Protein AF-A0A927VIY4-F1 (afdb_monomer)

pLDDT: mean 92.35, std 7.26, range [44.38, 97.56]

Structure (mmCIF, N/CA/C/O backbone):
data_AF-A0A927VIY4-F1
#
_entry.id   AF-A0A927VIY4-F1
#
loop_
_atom_site.group_PDB
_atom_site.id
_atom_site.type_symbol
_atom_site.label_atom_id
_atom_site.label_alt_id
_atom_site.label_comp_id
_atom_site.label_asym_id
_atom_site.label_entity_id
_atom_site.label_seq_id
_atom_site.pdbx_PDB_ins_code
_atom_site.Cartn_x
_atom_site.Cartn_y
_atom_site.Cartn_z
_atom_site.occupancy
_atom_site.B_iso_or_equiv
_atom_site.auth_seq_id
_atom_site.auth_comp_id
_atom_site.auth_asym_id
_atom_site.auth_atom_id
_atom_site.pdbx_PDB_model_num
ATOM 1 N N . MET A 1 1 ? 6.946 3.776 -4.732 1.00 94.00 1 MET A N 1
ATOM 2 C CA . MET A 1 1 ? 7.093 2.849 -3.588 1.00 94.00 1 MET A CA 1
ATOM 3 C C . MET A 1 1 ? 8.504 2.282 -3.590 1.00 94.00 1 MET A C 1
ATOM 5 O O . MET A 1 1 ? 8.947 1.842 -4.639 1.00 94.00 1 MET A O 1
ATOM 9 N N . LYS A 1 2 ? 9.205 2.299 -2.451 1.00 95.69 2 LYS A N 1
ATOM 10 C CA . LYS A 1 2 ? 10.611 1.874 -2.314 1.00 95.69 2 LYS A CA 1
ATOM 11 C C . LYS A 1 2 ? 10.786 0.460 -1.756 1.00 95.69 2 LYS A C 1
ATOM 13 O O . LYS A 1 2 ? 11.788 -0.180 -2.039 1.00 95.69 2 LYS A O 1
ATOM 18 N N . THR A 1 3 ? 9.837 -0.034 -0.960 1.00 95.94 3 THR A N 1
ATOM 19 C CA . THR A 1 3 ? 9.928 -1.347 -0.295 1.00 95.94 3 THR A CA 1
ATOM 20 C C . THR A 1 3 ? 8.604 -2.101 -0.367 1.00 95.94 3 THR A C 1
ATOM 22 O O . THR A 1 3 ? 7.550 -1.488 -0.513 1.00 95.94 3 THR A O 1
ATOM 25 N N . MET A 1 4 ? 8.648 -3.437 -0.266 1.00 95.06 4 MET A N 1
ATOM 26 C CA . MET A 1 4 ? 7.453 -4.293 -0.276 1.00 95.06 4 MET A CA 1
ATOM 27 C C . MET A 1 4 ? 7.564 -5.480 0.685 1.00 95.06 4 MET A C 1
ATOM 29 O O . MET A 1 4 ? 8.381 -6.395 0.510 1.00 95.06 4 MET A O 1
ATOM 33 N N . ILE A 1 5 ? 6.645 -5.557 1.641 1.00 95.44 5 ILE A N 1
ATOM 34 C CA . ILE A 1 5 ? 6.530 -6.643 2.616 1.00 95.44 5 ILE A CA 1
ATOM 35 C C . ILE A 1 5 ? 5.108 -7.202 2.549 1.00 95.44 5 ILE A C 1
ATOM 37 O O . ILE A 1 5 ? 4.133 -6.487 2.762 1.00 95.44 5 ILE A O 1
ATOM 41 N N . LEU A 1 6 ? 4.976 -8.493 2.229 1.00 94.88 6 LEU A N 1
ATOM 42 C CA . LEU A 1 6 ? 3.667 -9.149 2.249 1.00 94.88 6 LEU A CA 1
ATOM 43 C C . LEU A 1 6 ? 3.229 -9.368 3.703 1.00 94.88 6 LEU A C 1
ATOM 45 O O . LEU A 1 6 ? 4.084 -9.677 4.537 1.00 94.88 6 LEU A O 1
ATOM 49 N N . PRO A 1 7 ? 1.927 -9.263 4.010 1.00 93.50 7 PRO A N 1
ATOM 50 C CA . PRO A 1 7 ? 1.420 -9.554 5.343 1.00 93.50 7 PRO A CA 1
ATOM 51 C C . PRO A 1 7 ? 1.727 -11.004 5.736 1.00 93.50 7 PRO A C 1
ATOM 53 O O . PRO A 1 7 ? 1.423 -11.937 4.990 1.00 93.50 7 PRO A O 1
ATOM 56 N N . GLY A 1 8 ? 2.334 -11.183 6.905 1.00 91.19 8 GLY A N 1
ATOM 57 C CA . GLY A 1 8 ? 2.529 -12.483 7.544 1.00 91.19 8 GLY A CA 1
ATOM 58 C C . GLY A 1 8 ? 1.448 -12.747 8.589 1.00 91.19 8 GLY A C 1
ATOM 59 O O . GLY A 1 8 ? 0.572 -11.914 8.802 1.00 91.19 8 GLY A O 1
ATOM 60 N N . LEU A 1 9 ? 1.526 -13.883 9.288 1.00 88.31 9 LEU A N 1
ATOM 61 C CA . LEU A 1 9 ? 0.530 -14.263 10.300 1.00 88.31 9 LEU A CA 1
ATOM 62 C C . LEU A 1 9 ? 0.327 -13.167 11.366 1.00 88.31 9 LEU A C 1
ATOM 64 O O . LEU A 1 9 ? -0.805 -12.798 11.654 1.00 88.31 9 LEU A O 1
ATOM 68 N N . LEU A 1 10 ? 1.425 -12.595 11.875 1.00 89.88 10 LEU A N 1
ATOM 69 C CA . LEU A 1 10 ? 1.412 -11.590 12.948 1.00 89.88 10 LEU A CA 1
ATOM 70 C C . LEU A 1 10 ? 1.221 -10.141 12.473 1.00 89.88 10 LEU A C 1
ATOM 72 O O . LEU A 1 10 ? 0.935 -9.272 13.286 1.00 89.88 10 LEU A O 1
ATOM 76 N N . SER A 1 11 ? 1.396 -9.863 11.178 1.00 86.94 11 SER A N 1
ATOM 77 C CA . SER A 1 11 ? 1.228 -8.517 10.600 1.00 86.94 11 SER A CA 1
ATOM 78 C C . SER A 1 11 ? -0.012 -8.396 9.715 1.00 86.94 11 SER A C 1
ATOM 80 O O . SER A 1 11 ? -0.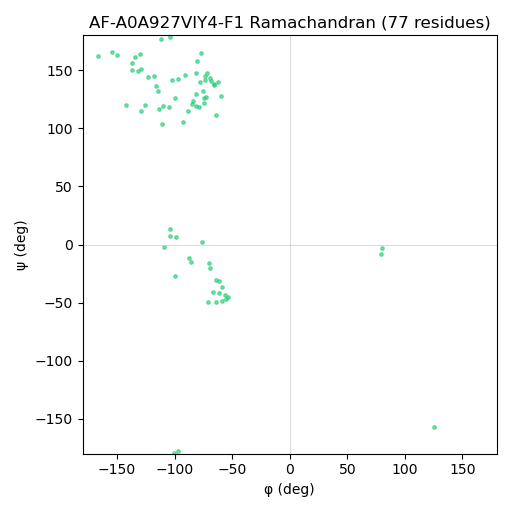304 -7.325 9.181 1.00 86.94 11 SER A O 1
ATOM 82 N N . SER A 1 12 ? -0.751 -9.493 9.541 1.00 87.75 12 SER A N 1
ATOM 83 C CA . SER A 1 12 ? -2.030 -9.478 8.850 1.00 87.75 12 SER A CA 1
ATOM 84 C C . SER A 1 12 ? -3.046 -8.664 9.641 1.00 87.75 12 SER A C 1
ATO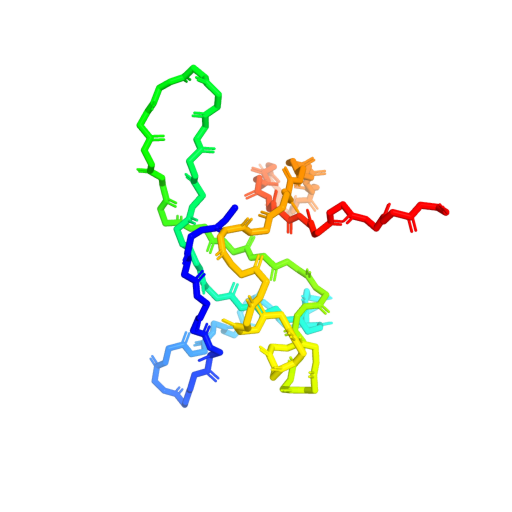M 86 O O . SER A 1 12 ? -3.129 -8.739 10.865 1.00 87.75 12 SER A O 1
ATOM 88 N N . ARG A 1 13 ? -3.816 -7.855 8.918 1.00 84.88 13 ARG A N 1
ATOM 89 C CA . ARG A 1 13 ? -4.870 -7.032 9.494 1.00 84.88 13 ARG A CA 1
ATOM 90 C C . ARG A 1 13 ? -6.221 -7.661 9.159 1.00 84.88 13 ARG A C 1
ATOM 92 O O . ARG A 1 13 ? -6.527 -7.780 7.970 1.00 84.88 13 ARG A O 1
ATOM 99 N N . PRO A 1 14 ? -7.025 -8.084 10.152 1.00 86.12 14 PRO A N 1
ATOM 100 C CA . PRO A 1 14 ? -8.301 -8.751 9.888 1.00 86.12 14 PRO A CA 1
ATOM 101 C C . PRO A 1 14 ? -9.291 -7.828 9.168 1.00 86.12 14 PRO A C 1
ATOM 103 O O . PRO A 1 14 ? -10.056 -8.282 8.324 1.00 86.12 14 PRO A O 1
ATOM 106 N N . ASP A 1 15 ? -9.202 -6.520 9.410 1.00 87.19 15 ASP A N 1
ATOM 107 C CA . ASP A 1 15 ? -10.035 -5.502 8.772 1.00 87.19 15 ASP A CA 1
ATOM 108 C C . ASP A 1 15 ? -9.631 -5.181 7.319 1.00 87.19 15 ASP A C 1
ATOM 110 O O . ASP A 1 15 ? -10.225 -4.301 6.710 1.00 87.19 15 ASP A O 1
ATOM 114 N N . MET A 1 16 ? -8.628 -5.865 6.756 1.00 88.19 16 MET A N 1
ATOM 115 C CA . MET A 1 16 ? -8.166 -5.684 5.370 1.00 88.19 16 MET A CA 1
ATOM 116 C C . MET A 1 16 ? -8.624 -6.816 4.439 1.00 88.19 16 MET A C 1
ATOM 118 O O . MET A 1 16 ? -8.094 -6.967 3.340 1.00 88.19 16 MET A O 1
ATOM 122 N N . GLY A 1 17 ? -9.576 -7.648 4.879 1.00 87.62 17 GLY A N 1
ATOM 123 C CA . GLY A 1 17 ? -10.052 -8.814 4.127 1.00 87.62 17 GLY A CA 1
ATOM 124 C C . GLY A 1 17 ? -10.548 -8.474 2.719 1.00 87.62 17 GLY A C 1
ATOM 125 O O . GLY A 1 17 ? -10.126 -9.118 1.761 1.00 87.62 17 GLY A O 1
ATOM 126 N N . GLU A 1 18 ? -11.366 -7.427 2.600 1.00 89.25 18 GLU A N 1
ATOM 127 C CA . GLU A 1 18 ? -11.928 -6.931 1.332 1.00 89.25 18 GLU A CA 1
ATOM 128 C C . GLU A 1 18 ? -10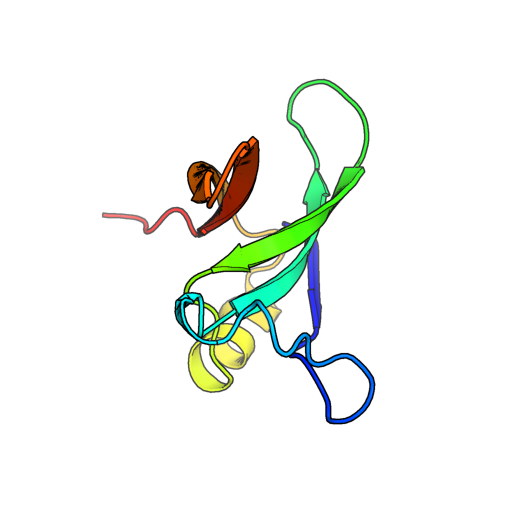.885 -6.289 0.398 1.00 89.25 18 GLU A C 1
ATOM 130 O O . GLU A 1 18 ? -11.091 -6.216 -0.808 1.00 89.25 18 GLU A O 1
ATOM 135 N N . PHE A 1 19 ? -9.740 -5.865 0.943 1.00 90.75 19 PHE A N 1
ATOM 136 C CA . PHE A 1 19 ? -8.673 -5.173 0.211 1.00 90.75 19 PHE A CA 1
ATOM 137 C C . PHE A 1 19 ? -7.526 -6.103 -0.202 1.00 90.75 19 PHE A C 1
ATOM 139 O O . PHE A 1 19 ? -6.500 -5.649 -0.711 1.00 90.75 19 PHE A O 1
ATOM 146 N N . LYS A 1 20 ? -7.663 -7.416 0.016 1.00 90.44 20 LYS A N 1
ATOM 147 C CA . LYS A 1 20 ? -6.709 -8.394 -0.514 1.00 90.44 20 LYS A CA 1
ATOM 148 C C . LYS A 1 20 ? -6.833 -8.480 -2.045 1.00 90.44 20 LYS A C 1
ATOM 150 O O . LYS A 1 20 ? -7.945 -8.483 -2.559 1.00 90.44 20 LYS A O 1
ATOM 155 N N . PRO A 1 21 ? -5.718 -8.660 -2.776 1.00 94.12 21 PRO A N 1
ATOM 156 C CA . PRO A 1 21 ? -4.340 -8.767 -2.286 1.00 94.12 21 PRO A CA 1
ATOM 157 C C . PRO A 1 21 ? -3.704 -7.397 -1.995 1.00 94.12 21 PRO A C 1
ATOM 159 O O . PRO A 1 21 ? -3.973 -6.433 -2.699 1.00 94.12 21 PRO A O 1
ATOM 162 N N . TYR A 1 22 ? -2.812 -7.326 -1.001 1.00 95.44 22 TYR A N 1
ATOM 163 C CA . TYR A 1 22 ? -2.067 -6.107 -0.668 1.00 95.44 22 TYR A CA 1
ATOM 164 C C . TYR A 1 22 ? -0.684 -6.414 -0.071 1.00 95.44 22 TYR A C 1
ATOM 166 O O . TYR A 1 22 ? -0.435 -7.519 0.425 1.00 95.44 22 TYR A O 1
ATOM 174 N N . CYS A 1 23 ? 0.197 -5.412 -0.063 1.00 96.00 23 CYS A N 1
ATOM 175 C CA . CYS A 1 23 ? 1.443 -5.411 0.700 1.00 96.00 23 CYS A CA 1
ATOM 176 C C . CYS A 1 23 ? 1.608 -4.130 1.528 1.00 96.00 23 CYS A C 1
ATOM 178 O O . CYS A 1 23 ? 0.932 -3.129 1.295 1.00 96.00 23 CYS A O 1
ATOM 180 N N . PHE A 1 24 ? 2.521 -4.165 2.494 1.00 96.25 24 PHE A N 1
ATOM 181 C CA . PHE A 1 24 ? 3.038 -2.974 3.162 1.00 96.25 24 PHE A CA 1
ATOM 182 C C . PHE A 1 24 ? 4.276 -2.476 2.423 1.00 96.25 2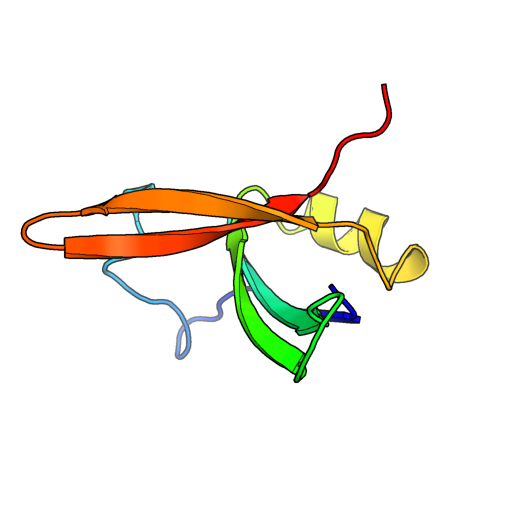4 PHE A C 1
ATOM 184 O O . PHE A 1 24 ? 5.054 -3.289 1.918 1.00 96.25 24 PHE A O 1
ATOM 191 N N . GLY A 1 25 ? 4.482 -1.168 2.375 1.00 95.88 25 GLY A N 1
ATOM 192 C CA . GLY A 1 25 ? 5.647 -0.596 1.717 1.00 95.88 25 GLY A CA 1
ATOM 193 C C . GLY A 1 25 ? 5.855 0.868 2.053 1.00 95.88 25 GLY A C 1
ATOM 194 O O . GLY A 1 25 ? 4.949 1.547 2.531 1.00 95.88 25 GLY A O 1
ATOM 195 N N . GLU A 1 26 ? 7.061 1.350 1.793 1.00 97.56 26 GLU A N 1
ATOM 196 C CA . GLU A 1 26 ? 7.396 2.766 1.899 1.00 97.56 26 GLU A CA 1
ATOM 197 C C . GLU A 1 26 ? 7.005 3.490 0.603 1.00 97.56 26 GLU A C 1
ATOM 199 O O . GLU A 1 26 ? 7.456 3.128 -0.490 1.00 97.56 26 GLU A O 1
ATOM 204 N N . VAL A 1 27 ? 6.177 4.526 0.706 1.00 97.25 27 VAL A N 1
ATOM 205 C CA . VAL A 1 27 ? 5.816 5.404 -0.411 1.00 97.25 27 VAL A CA 1
ATOM 206 C C . VAL A 1 27 ? 6.454 6.766 -0.185 1.00 97.25 27 VAL A C 1
ATOM 208 O O . VAL A 1 27 ? 6.171 7.427 0.807 1.00 97.25 27 VAL A O 1
ATOM 211 N N . GLN A 1 28 ? 7.310 7.179 -1.118 1.00 96.69 28 GLN A N 1
ATOM 212 C CA . GLN A 1 28 ? 7.841 8.536 -1.180 1.00 96.69 28 GLN A CA 1
ATOM 213 C C . GLN A 1 28 ? 6.808 9.424 -1.867 1.00 96.69 28 GLN A C 1
ATOM 215 O O . GLN A 1 28 ? 6.461 9.160 -3.018 1.00 96.69 28 GLN A O 1
ATOM 220 N N . LEU A 1 29 ? 6.316 10.437 -1.156 1.00 94.88 29 LEU A N 1
ATOM 221 C CA . LEU A 1 29 ? 5.501 11.493 -1.752 1.00 94.88 29 LEU A CA 1
ATOM 222 C C . LEU A 1 29 ? 6.390 12.390 -2.621 1.00 94.88 29 LEU A C 1
ATOM 224 O O . LEU A 1 29 ? 7.568 12.562 -2.302 1.00 94.88 29 LEU A O 1
ATOM 228 N N . GLU A 1 30 ? 5.831 12.936 -3.701 1.00 91.69 30 GLU A N 1
ATOM 229 C CA . GLU A 1 30 ? 6.529 13.881 -4.587 1.00 91.69 30 GLU A CA 1
ATOM 230 C C . GLU A 1 30 ? 6.977 15.118 -3.805 1.00 91.69 30 GLU A C 1
ATOM 232 O O . GLU A 1 30 ? 8.153 15.473 -3.790 1.00 91.69 30 GLU A O 1
ATOM 237 N N . GLU A 1 31 ? 6.046 15.682 -3.041 1.00 90.88 31 GLU A N 1
ATOM 238 C CA . GLU A 1 31 ? 6.304 16.744 -2.085 1.00 90.88 31 GLU A CA 1
ATOM 239 C C . GLU A 1 31 ? 6.124 16.185 -0.668 1.00 90.88 31 GLU A C 1
ATOM 241 O O . GLU A 1 31 ? 5.005 15.959 -0.203 1.00 90.88 31 GLU A O 1
ATOM 246 N N . GLY A 1 32 ? 7.235 15.922 0.028 1.00 91.12 32 GLY A N 1
ATOM 247 C CA . GLY A 1 32 ? 7.221 15.622 1.461 1.00 91.12 32 GLY A CA 1
ATOM 248 C C . GLY A 1 32 ? 7.894 14.308 1.874 1.00 91.12 32 GLY A C 1
ATOM 249 O O . GLY A 1 32 ? 8.815 13.825 1.210 1.00 91.12 32 GLY A O 1
ATOM 250 N N . PRO A 1 33 ? 7.510 13.754 3.040 1.00 94.88 33 PRO A N 1
ATOM 251 C CA . PRO A 1 33 ? 8.198 12.613 3.623 1.00 94.88 33 PRO A CA 1
ATOM 252 C C . PRO A 1 33 ? 7.839 11.300 2.922 1.00 94.88 33 PRO A C 1
ATOM 254 O O . PRO A 1 33 ? 6.835 11.178 2.219 1.00 94.88 33 PRO A O 1
ATOM 257 N N . SER A 1 34 ? 8.648 10.277 3.183 1.00 96.31 34 SER A N 1
ATOM 258 C CA . SER A 1 34 ? 8.237 8.900 2.935 1.00 96.31 34 SER A CA 1
ATOM 259 C C . SER A 1 34 ? 7.310 8.405 4.041 1.00 96.31 34 SER A C 1
ATOM 261 O O . SER A 1 34 ? 7.537 8.675 5.221 1.00 96.31 34 SER A O 1
ATOM 263 N N . VAL A 1 35 ? 6.272 7.663 3.661 1.00 95.94 35 VAL A N 1
ATOM 264 C CA . VAL A 1 35 ? 5.268 7.119 4.580 1.00 95.94 35 VAL A CA 1
ATOM 265 C C . VAL A 1 35 ? 5.180 5.603 4.461 1.00 95.94 35 VAL A C 1
ATOM 267 O O . VAL A 1 35 ? 5.282 5.041 3.371 1.00 95.94 35 VAL A O 1
ATOM 270 N N . ASN A 1 36 ? 4.944 4.932 5.588 1.00 95.75 36 ASN A N 1
ATOM 271 C CA . ASN A 1 36 ? 4.556 3.525 5.583 1.00 95.75 36 ASN A CA 1
ATOM 272 C C . ASN A 1 36 ? 3.100 3.416 5.138 1.00 95.75 36 ASN A C 1
ATOM 274 O O . ASN A 1 36 ? 2.205 3.992 5.757 1.00 95.75 36 ASN A O 1
ATOM 278 N N . ALA A 1 37 ? 2.871 2.671 4.068 1.00 95.75 37 ALA A N 1
ATOM 279 C CA . ALA A 1 37 ? 1.600 2.626 3.374 1.00 95.75 37 ALA A CA 1
ATOM 280 C C . ALA A 1 37 ? 1.174 1.192 3.055 1.00 95.75 37 ALA A C 1
ATOM 282 O O . ALA A 1 37 ? 1.971 0.250 3.055 1.00 95.75 37 ALA A O 1
ATOM 283 N N . VAL A 1 38 ? -0.120 1.046 2.774 1.00 96.56 38 VAL A N 1
ATOM 284 C CA . VAL A 1 38 ? -0.711 -0.176 2.228 1.00 96.56 38 VAL A CA 1
ATOM 285 C C . VAL A 1 38 ? -0.887 0.007 0.723 1.00 96.56 38 VAL A C 1
ATOM 287 O O . VAL A 1 38 ? -1.503 0.981 0.284 1.00 96.56 38 VAL A O 1
ATOM 290 N N . ILE A 1 39 ? -0.349 -0.939 -0.046 1.00 96.81 39 ILE A N 1
ATOM 291 C CA . ILE A 1 39 ? -0.378 -0.954 -1.507 1.00 96.81 39 ILE A CA 1
ATOM 292 C C . ILE A 1 39 ? -1.236 -2.133 -1.963 1.00 96.81 39 ILE A C 1
ATOM 294 O O . ILE A 1 39 ? -0.920 -3.292 -1.680 1.00 96.81 39 ILE A O 1
ATOM 298 N N . LEU A 1 40 ? -2.339 -1.834 -2.640 1.00 95.94 40 LEU A N 1
ATOM 299 C CA . LEU A 1 40 ? -3.317 -2.805 -3.118 1.00 95.94 40 LEU A CA 1
ATOM 300 C C . LEU A 1 40 ? -2.844 -3.472 -4.416 1.00 95.94 40 LEU A C 1
ATOM 302 O O . LEU A 1 40 ? -2.004 -2.953 -5.151 1.00 95.94 40 LEU A O 1
ATOM 306 N N . GLY A 1 41 ? -3.387 -4.653 -4.702 1.00 93.56 41 GLY A N 1
ATOM 307 C CA . GLY A 1 41 ? -3.107 -5.416 -5.920 1.00 93.56 41 GLY A CA 1
ATOM 308 C C . GLY A 1 41 ? -1.799 -6.218 -5.896 1.00 93.56 41 GLY A C 1
ATOM 309 O O . GLY A 1 41 ? -1.518 -6.959 -6.840 1.00 93.56 41 GLY A O 1
ATOM 310 N N . VAL A 1 42 ? -0.996 -6.128 -4.831 1.00 94.56 42 VAL A N 1
ATOM 311 C CA . VAL A 1 42 ? 0.306 -6.810 -4.748 1.00 94.56 42 VAL A CA 1
ATOM 312 C C . VAL A 1 42 ? 0.166 -8.181 -4.088 1.00 94.56 42 VAL A C 1
ATOM 314 O O . VAL A 1 42 ? 0.022 -8.306 -2.875 1.00 94.56 42 VAL A O 1
ATOM 317 N N . ASN A 1 43 ? 0.239 -9.239 -4.897 1.00 94.12 43 ASN A N 1
ATOM 318 C CA . ASN A 1 43 ? 0.314 -10.627 -4.429 1.00 94.12 43 ASN A CA 1
ATOM 319 C C . ASN A 1 43 ? 1.760 -11.170 -4.485 1.00 94.12 43 ASN A C 1
ATOM 321 O O . ASN A 1 43 ? 2.683 -10.480 -4.913 1.00 94.12 43 ASN A O 1
ATOM 325 N N . LYS A 1 44 ? 1.977 -12.435 -4.091 1.00 94.38 44 LYS A N 1
ATOM 326 C CA 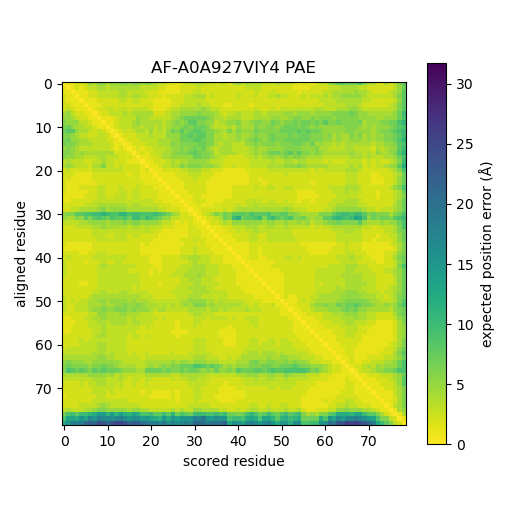. LYS A 1 44 ? 3.316 -13.063 -4.089 1.00 94.38 44 LYS A CA 1
ATOM 327 C C . LYS A 1 44 ? 3.994 -13.095 -5.465 1.00 94.38 44 LYS A C 1
ATOM 329 O O . LYS A 1 44 ? 5.208 -12.919 -5.530 1.00 94.38 44 LYS A O 1
ATOM 334 N N . LYS A 1 45 ? 3.235 -13.308 -6.545 1.00 93.94 45 LYS A N 1
ATOM 335 C CA . LYS A 1 45 ? 3.768 -13.308 -7.917 1.00 93.94 45 LYS A CA 1
ATOM 336 C C . LYS A 1 45 ? 4.149 -11.888 -8.344 1.00 93.94 45 LYS A C 1
ATOM 338 O O . LYS A 1 45 ? 5.288 -11.684 -8.749 1.00 93.94 45 LYS A O 1
ATOM 343 N N . LYS A 1 46 ? 3.244 -10.916 -8.157 1.00 93.12 46 LYS A N 1
ATOM 344 C CA . LYS A 1 46 ? 3.473 -9.500 -8.502 1.00 93.12 46 LYS A CA 1
ATOM 345 C C . LYS A 1 46 ? 4.646 -8.922 -7.702 1.00 93.12 46 LYS A C 1
ATOM 347 O O . LYS A 1 46 ? 5.519 -8.304 -8.289 1.00 93.12 46 LYS A O 1
ATOM 352 N N . LYS A 1 47 ? 4.761 -9.240 -6.402 1.00 93.25 47 LYS A N 1
ATOM 353 C CA . LYS A 1 47 ? 5.935 -8.881 -5.582 1.00 93.25 47 LYS A CA 1
ATOM 354 C C . LYS A 1 47 ? 7.245 -9.406 -6.175 1.00 93.25 47 LYS A C 1
ATOM 356 O O . LYS A 1 47 ? 8.238 -8.695 -6.126 1.00 93.25 47 LYS A O 1
ATOM 361 N N . ARG A 1 48 ? 7.278 -10.655 -6.656 1.00 93.75 48 ARG A N 1
ATOM 362 C CA . ARG A 1 48 ? 8.506 -11.248 -7.205 1.00 93.75 48 ARG A CA 1
ATOM 363 C C . ARG A 1 48 ? 8.937 -10.548 -8.494 1.00 93.75 48 ARG A C 1
ATOM 365 O O . ARG A 1 48 ? 10.123 -10.316 -8.638 1.00 93.75 48 ARG A O 1
ATOM 372 N N . ALA A 1 49 ? 7.988 -10.212 -9.368 1.00 92.06 49 ALA A N 1
ATOM 373 C CA . ALA A 1 49 ? 8.265 -9.450 -10.587 1.00 92.06 49 ALA A CA 1
ATOM 374 C C . ALA A 1 49 ? 8.769 -8.034 -10.259 1.00 92.06 49 ALA A C 1
ATOM 376 O O . ALA A 1 49 ? 9.839 -7.643 -10.696 1.00 92.06 49 ALA A O 1
ATOM 377 N N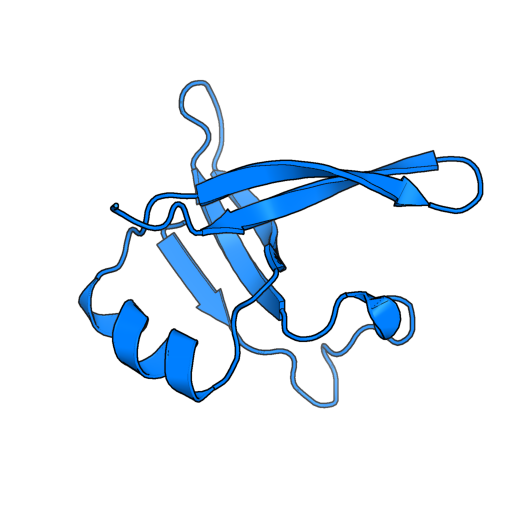 . LEU A 1 50 ? 8.067 -7.324 -9.373 1.00 91.75 50 LEU A N 1
ATOM 378 C CA . LEU A 1 50 ? 8.398 -5.945 -9.002 1.00 91.75 50 LEU A CA 1
ATOM 379 C C . LEU A 1 50 ? 9.674 -5.795 -8.171 1.00 91.75 50 LEU A C 1
ATOM 381 O O . LEU A 1 50 ? 10.140 -4.678 -7.990 1.00 91.75 50 LEU A O 1
ATOM 385 N N . ALA A 1 51 ? 10.210 -6.870 -7.582 1.00 90.50 51 ALA A N 1
ATOM 386 C CA . ALA A 1 51 ? 11.349 -6.768 -6.669 1.00 90.50 51 ALA A CA 1
ATOM 387 C C . ALA A 1 51 ? 12.597 -6.183 -7.351 1.00 90.50 51 ALA A C 1
ATOM 389 O O . ALA A 1 51 ? 13.373 -5.500 -6.688 1.00 90.50 51 ALA A O 1
ATOM 390 N N . GLU A 1 52 ? 12.759 -6.440 -8.649 1.00 91.62 52 GLU A N 1
ATOM 391 C CA . GLU A 1 52 ? 13.865 -5.934 -9.471 1.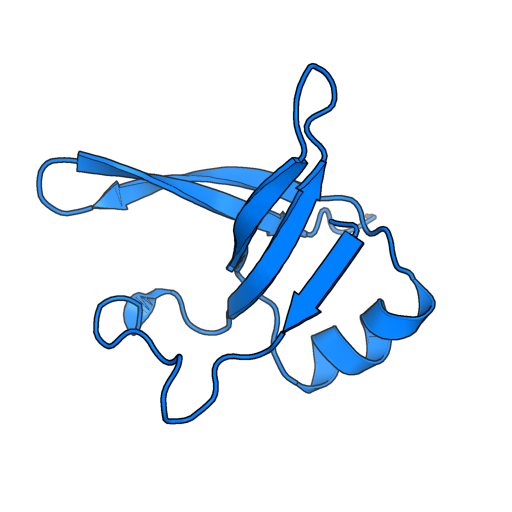00 91.62 52 GLU A CA 1
ATOM 392 C C . GLU A 1 52 ? 13.568 -4.548 -10.076 1.00 91.62 52 GLU A C 1
ATOM 394 O O . GLU A 1 52 ? 14.479 -3.876 -10.541 1.00 91.62 52 GLU A O 1
ATOM 399 N N . GLU A 1 53 ? 12.313 -4.092 -10.007 1.00 91.19 53 GLU A N 1
ATOM 400 C CA . GLU A 1 53 ? 11.821 -2.835 -10.595 1.00 91.19 53 GLU A CA 1
ATOM 401 C C . GLU A 1 53 ? 11.607 -1.731 -9.543 1.00 91.19 53 GLU A C 1
ATOM 403 O O . GLU A 1 53 ? 11.050 -0.671 -9.826 1.00 91.19 53 GLU A O 1
ATOM 408 N N . LEU A 1 54 ? 12.010 -1.965 -8.290 1.00 93.12 54 LEU A N 1
ATOM 409 C CA . LEU A 1 54 ? 11.911 -0.950 -7.246 1.00 93.12 54 LEU A CA 1
ATOM 410 C C . LEU A 1 54 ? 12.969 0.157 -7.438 1.00 93.12 54 LEU A C 1
ATOM 412 O O . LEU A 1 54 ? 14.127 -0.151 -7.717 1.00 93.12 54 LEU A O 1
ATOM 416 N N . PRO A 1 55 ? 12.630 1.434 -7.170 1.00 94.81 55 PRO A N 1
ATOM 417 C CA . PRO A 1 55 ? 11.324 1.918 -6.727 1.00 94.81 55 PRO A CA 1
ATOM 418 C C . PRO A 1 55 ? 10.281 1.962 -7.858 1.00 94.81 55 PRO A C 1
ATOM 420 O O . PRO A 1 55 ? 10.518 2.550 -8.903 1.00 94.81 55 PRO A O 1
ATOM 423 N N . ALA A 1 56 ? 9.083 1.428 -7.596 1.00 94.06 56 ALA A N 1
ATOM 424 C CA . ALA A 1 56 ? 7.996 1.364 -8.578 1.00 94.06 56 ALA A CA 1
ATOM 425 C C . ALA A 1 56 ? 6.995 2.527 -8.40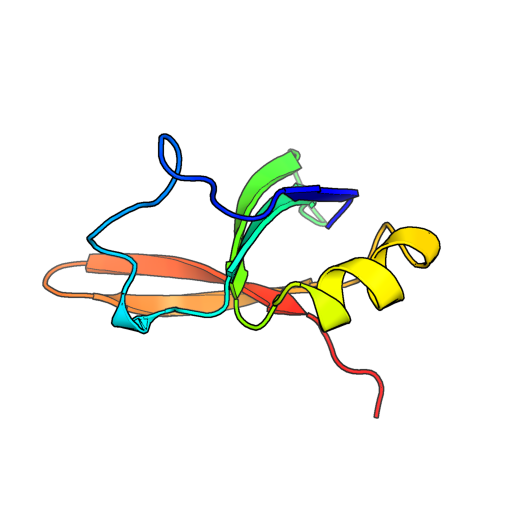9 1.00 94.06 56 ALA A C 1
ATOM 427 O O . ALA A 1 56 ? 6.691 2.899 -7.261 1.00 94.06 56 ALA A O 1
ATOM 428 N N . PRO A 1 57 ? 6.444 3.094 -9.497 1.00 95.25 57 PRO A N 1
ATOM 429 C CA . PRO A 1 57 ? 5.456 4.166 -9.423 1.00 95.25 57 PRO A CA 1
ATOM 430 C C . PRO A 1 57 ? 4.146 3.676 -8.792 1.00 95.25 57 PRO A C 1
ATOM 432 O O . PRO A 1 57 ? 3.654 2.579 -9.063 1.00 95.25 57 PRO A O 1
ATOM 435 N N . VAL A 1 58 ? 3.572 4.501 -7.915 1.00 96.19 58 VAL A N 1
ATOM 436 C CA . VAL A 1 58 ? 2.285 4.234 -7.263 1.00 96.19 58 VAL A CA 1
ATOM 437 C C . VAL A 1 58 ? 1.440 5.497 -7.233 1.00 96.19 58 VAL A C 1
ATOM 439 O O . VAL A 1 58 ? 1.974 6.599 -7.134 1.00 96.19 58 VAL A O 1
ATOM 442 N N . ARG A 1 59 ? 0.120 5.333 -7.258 1.00 96.31 59 ARG A N 1
ATOM 443 C CA . ARG A 1 59 ? -0.857 6.419 -7.137 1.00 96.31 59 ARG A CA 1
ATOM 444 C C . ARG A 1 59 ? -1.726 6.237 -5.902 1.00 96.31 59 ARG A C 1
ATOM 446 O O . ARG A 1 59 ? -2.050 5.108 -5.528 1.00 96.31 59 ARG A O 1
ATOM 453 N N . ALA A 1 60 ? -2.106 7.345 -5.275 1.00 96.38 60 ALA A N 1
ATOM 454 C CA . ALA A 1 60 ? -3.017 7.324 -4.140 1.00 96.38 60 ALA A CA 1
ATOM 455 C C . ALA A 1 60 ? -4.425 6.906 -4.592 1.00 96.38 60 ALA A C 1
ATOM 457 O O . ALA A 1 60 ? -4.914 7.332 -5.638 1.00 96.38 60 ALA A O 1
ATOM 458 N N . LYS A 1 61 ? -5.096 6.104 -3.768 1.00 96.00 61 LYS A N 1
ATOM 459 C CA . LYS A 1 61 ? -6.491 5.706 -3.937 1.00 96.00 61 LYS A CA 1
ATOM 460 C C . LYS A 1 61 ? -7.248 5.965 -2.647 1.00 96.00 61 LYS A C 1
ATOM 462 O O . LYS A 1 61 ? -6.990 5.341 -1.620 1.00 96.00 61 LYS A O 1
ATOM 467 N N . ILE A 1 62 ? -8.203 6.884 -2.710 1.00 96.81 62 ILE A N 1
ATOM 468 C CA . ILE A 1 62 ? -9.073 7.200 -1.581 1.00 96.81 62 ILE A CA 1
ATOM 469 C C . ILE A 1 62 ? -10.239 6.215 -1.586 1.00 96.81 62 ILE A C 1
ATOM 471 O O . ILE A 1 62 ? -11.002 6.149 -2.547 1.00 96.81 62 ILE A O 1
ATOM 475 N N . VAL A 1 63 ? -10.388 5.465 -0.500 1.00 95.25 63 VAL A N 1
ATOM 476 C CA . VAL A 1 63 ? -11.463 4.486 -0.322 1.00 95.25 63 VAL A CA 1
ATOM 477 C C . VAL A 1 63 ? -12.373 4.928 0.814 1.00 95.25 63 VAL A C 1
ATOM 479 O O . VAL A 1 63 ? -11.904 5.287 1.895 1.00 95.25 63 VAL A O 1
ATOM 482 N N . GLN A 1 64 ? -13.684 4.897 0.574 1.00 94.50 64 GLN A N 1
ATOM 483 C CA . GLN A 1 64 ? -14.678 5.067 1.628 1.00 94.50 64 GLN A CA 1
ATOM 484 C C . GLN A 1 64 ? -14.738 3.793 2.474 1.00 94.50 64 GLN A C 1
ATOM 486 O O . GLN A 1 64 ? -14.955 2.708 1.942 1.00 94.50 64 GLN A O 1
ATOM 491 N N . ARG A 1 65 ? -14.572 3.940 3.786 1.00 90.12 65 ARG A N 1
ATOM 492 C CA . ARG A 1 65 ? -14.853 2.908 4.787 1.00 90.12 65 ARG A CA 1
ATOM 493 C C . ARG A 1 65 ? -16.048 3.345 5.631 1.00 90.12 65 ARG A C 1
ATOM 495 O O . ARG A 1 65 ? -16.581 4.440 5.442 1.00 90.12 65 ARG A O 1
ATOM 502 N N . ASP A 1 66 ? -16.480 2.501 6.554 1.00 90.38 66 ASP A N 1
ATOM 503 C CA . ASP A 1 66 ? -17.564 2.860 7.463 1.00 90.38 66 ASP A CA 1
ATOM 504 C C . ASP A 1 66 ? -17.153 4.043 8.364 1.00 90.38 66 ASP A C 1
ATOM 506 O O . ASP A 1 66 ? -16.227 3.935 9.166 1.00 90.38 66 ASP A O 1
ATOM 510 N N . GLY A 1 67 ? -17.779 5.207 8.163 1.00 94.31 67 GLY A N 1
ATOM 511 C CA . GLY A 1 67 ? -17.547 6.434 8.938 1.00 94.31 67 GLY A CA 1
ATOM 512 C C . GLY A 1 67 ? -16.303 7.273 8.592 1.00 94.31 67 GLY A C 1
ATOM 513 O O . GLY A 1 67 ? -16.181 8.386 9.100 1.00 94.31 67 GLY A O 1
ATOM 514 N N . TYR A 1 68 ? -15.388 6.814 7.729 1.00 94.38 68 TYR A N 1
ATOM 515 C CA . TYR A 1 68 ? -14.175 7.570 7.358 1.00 94.38 68 TYR A CA 1
ATOM 516 C C . TYR A 1 68 ? -13.622 7.188 5.978 1.00 94.38 68 TYR A C 1
ATOM 518 O O . TYR A 1 68 ? -13.989 6.169 5.397 1.00 94.38 68 TYR A O 1
ATOM 526 N N . LYS A 1 69 ? -12.711 8.005 5.434 1.00 96.38 69 LYS A N 1
ATOM 527 C CA . LYS A 1 69 ? -11.958 7.686 4.210 1.00 96.38 69 LYS A CA 1
ATOM 528 C C . LYS A 1 69 ? -10.547 7.235 4.564 1.00 96.38 69 LYS A C 1
ATOM 530 O O . LYS A 1 69 ? -9.929 7.785 5.470 1.00 96.38 69 LYS A O 1
ATOM 535 N N . THR A 1 70 ? -10.035 6.244 3.843 1.00 95.12 70 THR A N 1
ATOM 536 C CA . THR A 1 70 ? -8.650 5.770 3.967 1.00 95.12 70 THR A CA 1
ATOM 537 C C . THR A 1 70 ? -7.911 6.013 2.664 1.00 95.12 70 THR A C 1
ATOM 539 O O . THR A 1 70 ? -8.448 5.740 1.591 1.00 95.12 70 THR A O 1
ATOM 542 N N . VAL A 1 71 ? -6.677 6.504 2.756 1.00 96.06 71 VAL A N 1
ATOM 543 C CA . VAL A 1 71 ? -5.767 6.563 1.611 1.00 96.06 71 VAL A CA 1
ATOM 544 C C . VAL A 1 71 ? -5.002 5.247 1.535 1.00 96.06 71 VAL A C 1
ATOM 546 O O . VAL A 1 71 ? -4.216 4.918 2.423 1.00 96.06 71 VAL A O 1
ATOM 549 N N . PHE A 1 72 ? -5.240 4.506 0.463 1.00 96.50 72 PHE A N 1
ATOM 550 C CA . PHE A 1 72 ? -4.411 3.393 0.019 1.00 96.50 72 PHE A CA 1
ATOM 551 C C . PHE A 1 72 ? -3.572 3.818 -1.186 1.00 96.50 72 PHE A C 1
ATOM 553 O O . PHE A 1 72 ? -3.686 4.943 -1.672 1.00 96.50 72 PHE A O 1
ATOM 560 N N . TRP A 1 73 ? -2.741 2.908 -1.681 1.00 97.44 73 TRP A N 1
ATOM 561 C CA . TRP A 1 73 ? -1.924 3.121 -2.870 1.00 97.44 73 TRP A CA 1
ATOM 562 C C . TRP A 1 73 ? -2.093 1.965 -3.847 1.00 97.44 73 TRP A C 1
ATOM 564 O O . TRP A 1 73 ? -2.343 0.834 -3.438 1.00 97.44 73 TRP A O 1
ATOM 574 N N . GLU A 1 74 ? -1.943 2.233 -5.135 1.00 96.62 74 GLU A N 1
ATOM 575 C CA . GLU A 1 74 ? -1.969 1.225 -6.198 1.00 96.62 74 GLU A CA 1
ATOM 576 C C . GLU A 1 74 ? -0.779 1.428 -7.123 1.00 96.62 74 GLU A C 1
ATOM 578 O O . GLU A 1 74 ? -0.329 2.557 -7.305 1.00 96.62 74 GLU A O 1
ATOM 583 N N . LEU A 1 75 ? -0.272 0.345 -7.709 1.00 94.06 75 LEU A N 1
ATOM 584 C CA . LEU A 1 75 ? 0.736 0.439 -8.764 1.00 94.06 75 LEU A CA 1
ATOM 585 C C . LEU A 1 75 ? 0.157 1.185 -9.962 1.00 94.06 75 LEU A C 1
ATOM 587 O O . LEU A 1 75 ? -1.004 0.977 -10.323 1.00 94.06 75 LEU A O 1
ATOM 591 N N . VAL A 1 76 ? 0.972 2.040 -10.566 1.00 92.50 76 VAL A N 1
ATOM 592 C CA . VAL A 1 76 ? 0.673 2.574 -11.893 1.00 92.50 76 VAL A CA 1
ATOM 593 C C . VAL A 1 76 ? 1.047 1.477 -12.885 1.00 92.50 76 VAL A C 1
ATOM 595 O O . VAL A 1 76 ? 2.188 1.028 -12.889 1.00 92.50 76 VAL A O 1
ATOM 598 N N . GLU A 1 77 ? 0.074 0.976 -13.641 1.00 80.31 77 GLU A N 1
ATOM 599 C CA . GLU A 1 77 ? 0.349 0.064 -14.753 1.00 80.31 77 GLU A CA 1
ATOM 600 C C . GLU A 1 77 ? 0.753 0.926 -15.955 1.00 80.31 77 GLU A C 1
ATOM 602 O O . GLU A 1 77 ? 0.086 1.922 -16.239 1.00 80.31 77 GLU A O 1
ATOM 607 N N . GLU A 1 78 ? 1.881 0.602 -16.588 1.00 62.03 78 GLU A N 1
ATOM 608 C CA . GLU A 1 78 ? 2.263 1.196 -17.871 1.00 62.03 78 GLU A CA 1
ATOM 609 C C . GLU A 1 78 ? 1.350 0.588 -18.951 1.00 62.03 78 GLU A C 1
ATOM 611 O O . GLU A 1 78 ? 1.193 -0.634 -18.996 1.00 62.03 78 GLU A O 1
ATOM 616 N N . GLU A 1 79 ? 0.680 1.440 -19.738 1.00 44.38 79 GLU A N 1
ATOM 617 C CA . GLU A 1 79 ? -0.164 1.036 -20.879 1.00 44.38 79 GLU A CA 1
ATOM 618 C C . GLU A 1 79 ? 0.663 0.521 -22.064 1.00 44.38 79 GLU A C 1
ATOM 620 O O . GLU A 1 79 ? 1.733 1.111 -22.347 1.00 44.38 79 GLU A O 1
#

Nearest PDB structures (foldseek):
  7xi6-assembly1_B  TM=3.928E-01  e=2.691E-01  Saccharolobus solfataricus
  7xi6-assembly1_A  TM=4.093E-01  e=7.155E-01  Saccharolobus solfataricus
  3o27-assembly1_A  TM=4.145E-01  e=1.789E+00  Saccharolobus islandicus
  6vn7-assembly1_A  TM=3.893E-01  e=1.902E+00  Homo sapiens

Solvent-accessible surface area (backbone atoms 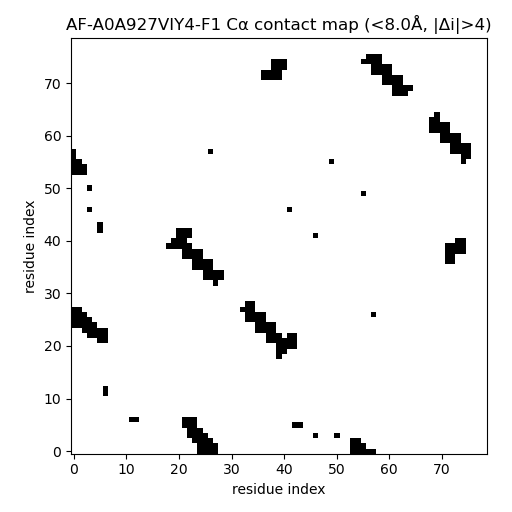only — not comparable to full-atom values): 4764 Å² total; per-residue (Å²): 53,67,48,80,43,70,64,46,89,90,66,51,58,82,91,44,65,90,55,60,43,38,24,39,27,37,34,65,45,94,83,68,66,71,41,86,42,49,31,40,75,35,41,78,67,53,47,61,65,46,64,81,51,56,65,38,65,61,42,83,40,82,41,84,51,95,94,46,74,47,80,37,30,32,69,62,78,85,130

Secondary structure (DSSP, 8-state):
----B---TTT--GGGGGG-SEEEEEEE-SSS-EEEEEEET--HHHHHHHTTSPSPPEEEEEEEETTEEEEEEEEPPP-

Mean predicted aligned error: 3.42 Å

Radius of gyration: 12.52 Å; Cα contacts (8 Å, |Δi|>4): 127; chains: 1; bounding box: 31×31×34 Å

Sequence (79 aa):
MKTMILPGLLSSRPDMGEFKPYCFGEVQLEEGPSVNAVILGVNKKKKRALAEELPAPVRAKIVQRDGYKTVFWELVEEE

Foldseek 3Di:
DADWDFADPVRDDPVCPVQPPWTWDWDDDPPDDIDTAIEGPDDPVNCVVCVVVPPFDKDWDWDDDVPDIDIHIYGDDDD